Protein AF-A0A7X2P7A5-F1 (afdb_monomer_lite)

Radius of gyration: 11.99 Å; chains: 1; bounding box: 28×26×30 Å

Sequence (75 aa):
MDFDSLIHMFLKHKDGLKWMNFPKIGCGERYFDYYYAERGLYVIRYKITGALYFLEATSPKEAFMKLKKILDDAI

Secondary structure (DSSP, 8-state):
--HHHHHHHHHHHGGG--PEEPPS-STTGGGEEEEEEETTEEEEEETTT--EEEEE-SSHHHHHHHHHHHHHTT-

Structure (mmCIF, N/CA/C/O backbone):
data_AF-A0A7X2P7A5-F1
#
_entry.id   AF-A0A7X2P7A5-F1
#
loop_
_atom_site.group_PDB
_atom_site.id
_atom_site.type_symbol
_atom_site.label_atom_id
_atom_site.label_alt_id
_atom_site.label_comp_id
_atom_site.label_asym_id
_atom_site.label_entity_id
_atom_site.label_seq_id
_atom_site.pdbx_PDB_ins_code
_atom_site.Cartn_x
_atom_site.Cartn_y
_atom_site.Cartn_z
_atom_site.occupancy
_atom_site.B_iso_or_equiv
_atom_site.auth_seq_id
_atom_site.auth_comp_id
_atom_site.auth_asym_id
_atom_site.auth_atom_id
_atom_site.pdbx_PDB_model_num
ATOM 1 N N . MET A 1 1 ? -7.055 -10.834 17.200 1.00 66.25 1 MET A N 1
ATOM 2 C CA . MET A 1 1 ? -7.392 -10.666 15.780 1.00 66.25 1 MET A CA 1
ATOM 3 C C . MET A 1 1 ? -6.110 -10.844 15.000 1.00 66.25 1 MET A C 1
ATOM 5 O O . MET A 1 1 ? -5.188 -10.051 15.173 1.00 66.25 1 MET A O 1
ATOM 9 N N . ASP A 1 2 ? -6.032 -11.965 14.303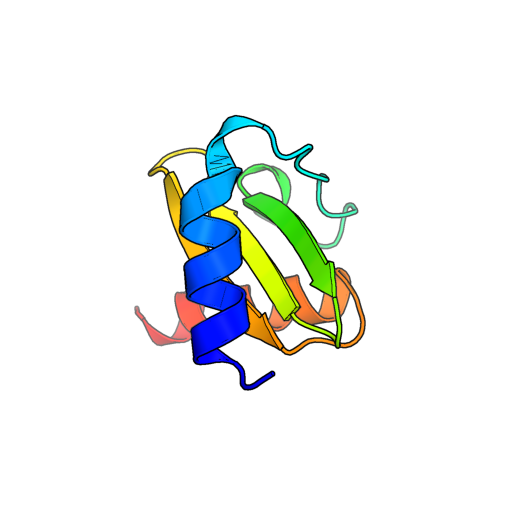 1.00 82.06 2 ASP A N 1
ATOM 10 C CA . ASP A 1 2 ? -4.985 -12.329 13.351 1.00 82.06 2 ASP A CA 1
ATOM 11 C C . ASP A 1 2 ? -5.121 -11.539 12.036 1.00 82.06 2 ASP A C 1
ATOM 13 O O . ASP A 1 2 ? -6.096 -10.812 11.820 1.00 82.06 2 ASP A O 1
ATOM 17 N N . PHE A 1 3 ? -4.099 -11.651 11.190 1.00 75.25 3 PHE A N 1
ATOM 18 C CA . PHE A 1 3 ? -3.984 -10.926 9.928 1.00 75.25 3 PHE A CA 1
ATOM 19 C C . PHE A 1 3 ? -5.095 -11.302 8.934 1.00 75.25 3 PHE A C 1
ATOM 21 O O . PHE A 1 3 ? -5.718 -10.418 8.346 1.00 75.25 3 PHE A O 1
ATOM 28 N N . ASP A 1 4 ? -5.416 -12.591 8.814 1.00 83.12 4 ASP A N 1
ATOM 29 C CA . ASP A 1 4 ? -6.500 -13.085 7.960 1.00 83.12 4 ASP A CA 1
ATOM 30 C C . ASP A 1 4 ? -7.861 -12.511 8.365 1.00 83.12 4 ASP A C 1
ATOM 32 O O . ASP A 1 4 ? -8.633 -12.048 7.521 1.00 83.12 4 ASP A O 1
ATOM 36 N N . SER A 1 5 ? -8.141 -12.445 9.666 1.00 82.81 5 SER A N 1
ATOM 37 C CA . SER A 1 5 ? -9.371 -11.848 10.188 1.00 82.81 5 SER A CA 1
ATOM 38 C C . SER A 1 5 ? -9.522 -10.371 9.802 1.00 82.81 5 SER A C 1
ATOM 40 O O . SER A 1 5 ? -10.628 -9.931 9.475 1.00 82.81 5 SER A O 1
ATOM 4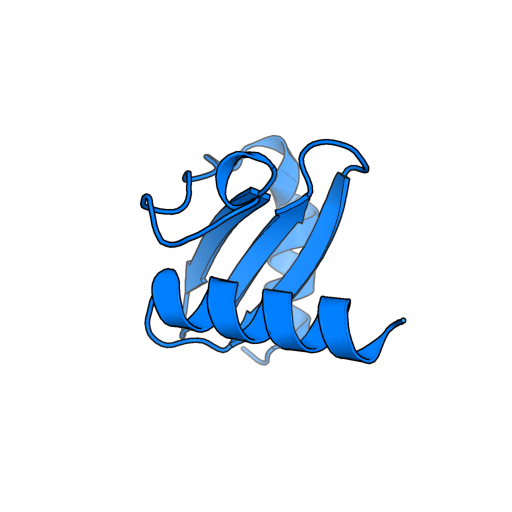2 N N . LEU A 1 6 ? -8.425 -9.604 9.792 1.00 81.19 6 LEU A N 1
ATOM 43 C CA . LEU A 1 6 ? -8.433 -8.203 9.352 1.00 81.19 6 LEU A CA 1
ATOM 44 C C . LEU A 1 6 ? -8.744 -8.084 7.854 1.00 81.19 6 LEU A C 1
ATOM 46 O O . LEU A 1 6 ? -9.533 -7.222 7.459 1.00 81.19 6 LEU A O 1
ATOM 50 N N . ILE A 1 7 ? -8.182 -8.970 7.027 1.00 82.69 7 ILE A N 1
ATOM 51 C CA . ILE A 1 7 ? -8.457 -9.012 5.583 1.00 82.69 7 ILE A CA 1
ATOM 52 C C . ILE A 1 7 ? -9.928 -9.339 5.326 1.00 82.69 7 ILE A C 1
ATOM 54 O O . ILE A 1 7 ? -10.595 -8.639 4.560 1.00 82.69 7 ILE A O 1
ATOM 58 N N . HIS A 1 8 ? -10.461 -10.368 5.985 1.00 83.44 8 HIS A N 1
ATOM 59 C CA . HIS A 1 8 ? -11.862 -10.758 5.837 1.00 83.44 8 HIS A CA 1
ATOM 60 C C . HIS A 1 8 ? -12.821 -9.635 6.247 1.00 83.44 8 HIS A C 1
ATOM 62 O O . HIS A 1 8 ? -13.816 -9.385 5.560 1.00 83.44 8 HIS A O 1
ATOM 68 N N . MET A 1 9 ? -12.505 -8.917 7.328 1.00 81.00 9 MET A N 1
ATOM 69 C CA . MET A 1 9 ? -13.279 -7.756 7.762 1.00 81.00 9 MET A CA 1
ATOM 70 C C . MET A 1 9 ? -13.219 -6.620 6.732 1.00 81.00 9 MET A C 1
ATOM 72 O O . MET A 1 9 ? -14.260 -6.064 6.380 1.00 81.00 9 MET A O 1
ATOM 76 N N . PHE A 1 10 ? -12.033 -6.320 6.192 1.00 84.19 10 PHE A N 1
ATOM 77 C CA . PHE A 1 10 ? -11.878 -5.341 5.116 1.00 84.19 10 PHE A CA 1
ATOM 78 C C . PHE A 1 10 ? -12.739 -5.708 3.898 1.00 84.19 10 PHE A C 1
ATOM 80 O O . PHE A 1 10 ? -13.520 -4.882 3.428 1.00 84.19 10 PHE A O 1
ATOM 87 N N . LEU A 1 11 ? -12.653 -6.950 3.408 1.00 82.19 11 LEU A N 1
ATOM 88 C CA . LEU A 1 11 ? -13.362 -7.385 2.199 1.00 82.19 11 LEU A CA 1
ATOM 89 C C . LEU A 1 11 ? -14.885 -7.264 2.332 1.00 82.19 11 LEU A C 1
ATOM 91 O O . LEU A 1 11 ? -15.558 -6.960 1.349 1.00 82.19 11 LEU A O 1
ATOM 95 N N . LYS A 1 12 ? -15.419 -7.440 3.545 1.00 83.81 12 LYS A N 1
ATOM 96 C CA . LYS A 1 12 ? -16.850 -7.301 3.842 1.00 83.81 12 LYS A CA 1
ATOM 97 C C . LYS A 1 12 ? -17.343 -5.848 3.816 1.00 83.81 12 LYS A C 1
ATOM 99 O O . LYS A 1 12 ? -18.516 -5.615 3.542 1.00 83.81 12 LYS A O 1
ATOM 104 N N . HIS A 1 13 ? -16.470 -4.878 4.095 1.00 80.56 13 HIS A N 1
ATOM 105 C CA . HIS A 1 13 ? -16.827 -3.459 4.240 1.00 80.56 13 HIS A CA 1
ATOM 106 C C . HIS A 1 13 ? -16.188 -2.538 3.186 1.00 80.56 13 HIS A C 1
ATOM 108 O O . HIS A 1 13 ? -16.373 -1.321 3.240 1.00 80.56 13 HIS A O 1
ATOM 114 N N . LYS A 1 14 ? -15.465 -3.103 2.209 1.00 77.06 14 LYS A N 1
ATOM 115 C CA . LYS A 1 14 ? -14.619 -2.369 1.252 1.00 77.06 14 LYS A CA 1
ATOM 116 C C . LYS A 1 14 ? -15.337 -1.277 0.452 1.00 77.06 14 LYS A C 1
ATOM 118 O O . LYS A 1 14 ? -14.710 -0.287 0.081 1.00 77.06 14 LYS A O 1
ATOM 123 N N . ASP A 1 15 ? -16.632 -1.443 0.193 1.00 78.12 15 ASP A N 1
ATOM 124 C CA . ASP A 1 15 ? -17.394 -0.571 -0.708 1.00 78.12 15 ASP A CA 1
ATOM 125 C C . ASP A 1 15 ? -17.747 0.793 -0.082 1.00 78.12 15 ASP A C 1
ATOM 127 O O . ASP A 1 15 ? -18.084 1.729 -0.801 1.00 78.12 15 ASP A O 1
ATOM 131 N N . GLY A 1 16 ? -17.605 0.941 1.241 1.00 77.31 16 GLY A N 1
ATOM 132 C CA . GLY A 1 16 ? -17.820 2.205 1.961 1.00 77.31 16 GLY A CA 1
ATOM 133 C C . GLY A 1 16 ? -16.540 2.902 2.430 1.00 77.31 16 GLY A C 1
ATOM 134 O O . GLY A 1 16 ? -16.616 3.908 3.137 1.00 77.31 16 GLY A O 1
ATOM 135 N N . LEU A 1 17 ? -15.360 2.369 2.100 1.00 82.19 17 LEU A N 1
ATOM 136 C CA . LEU A 1 17 ? -14.106 2.871 2.657 1.00 82.19 17 LEU A CA 1
ATOM 137 C C . LEU A 1 17 ? -13.626 4.133 1.945 1.00 82.19 17 LEU A C 1
ATOM 139 O O . LEU A 1 17 ? -13.616 4.238 0.716 1.00 82.19 17 LEU A O 1
ATOM 143 N N . LYS A 1 18 ? -13.148 5.087 2.746 1.00 85.56 18 LYS A N 1
ATOM 144 C CA . LYS A 1 18 ? -12.488 6.288 2.247 1.00 85.56 18 LYS A CA 1
ATOM 145 C C . LYS A 1 18 ? -11.017 5.986 1.975 1.00 85.56 18 LYS A C 1
ATOM 147 O O . LYS A 1 18 ? -10.210 5.884 2.896 1.00 85.56 18 LYS A O 1
ATOM 152 N N . TRP A 1 19 ? -10.686 5.872 0.697 1.00 91.00 19 TRP A N 1
ATOM 153 C CA . TRP A 1 19 ? -9.321 5.674 0.225 1.00 91.00 19 TRP A CA 1
ATOM 154 C C . TRP A 1 19 ? -8.504 6.964 0.347 1.00 91.00 19 TRP A C 1
ATOM 156 O O . TRP A 1 19 ? -8.978 8.057 0.027 1.00 91.00 19 TRP A O 1
ATOM 166 N N . MET A 1 20 ? -7.268 6.833 0.817 1.00 92.25 20 MET A N 1
ATOM 167 C CA . MET A 1 20 ? -6.293 7.909 0.947 1.00 92.25 20 MET A CA 1
ATOM 168 C C . MET A 1 20 ? -5.284 7.841 -0.196 1.00 92.25 20 MET A C 1
ATOM 170 O O . MET A 1 20 ? -4.820 6.771 -0.577 1.00 92.25 20 MET A O 1
ATOM 174 N N . ASN A 1 21 ? -4.912 8.995 -0.746 1.00 91.12 21 ASN A N 1
ATOM 175 C CA . ASN A 1 21 ? -3.835 9.047 -1.728 1.00 91.12 21 ASN A CA 1
ATOM 176 C C . ASN A 1 21 ? -2.484 8.957 -1.022 1.00 91.12 21 ASN A C 1
ATOM 178 O O . ASN A 1 21 ? -2.293 9.550 0.041 1.00 91.12 21 ASN A O 1
ATOM 182 N N . PHE A 1 22 ? -1.529 8.272 -1.647 1.00 88.88 22 PHE A N 1
ATOM 183 C CA . PHE A 1 22 ? -0.145 8.355 -1.206 1.00 88.88 22 PHE A CA 1
ATOM 184 C C . PHE A 1 22 ? 0.375 9.796 -1.323 1.00 88.88 22 PHE A C 1
ATOM 186 O O . PHE A 1 22 ? 0.008 10.508 -2.265 1.00 88.88 22 PHE A O 1
ATOM 193 N N . PRO A 1 23 ? 1.243 10.243 -0.396 1.00 84.44 23 PRO A N 1
ATOM 194 C CA . PRO A 1 23 ? 1.989 11.473 -0.611 1.00 84.44 23 PRO A CA 1
ATOM 195 C C . PRO A 1 23 ? 2.857 11.347 -1.873 1.00 84.44 23 PRO A C 1
ATOM 197 O O . PRO A 1 23 ? 3.132 10.240 -2.336 1.00 84.44 23 PRO A O 1
ATOM 200 N N . LYS A 1 24 ? 3.309 12.477 -2.431 1.00 82.25 24 LYS A N 1
ATOM 201 C CA . LYS A 1 24 ? 4.233 12.488 -3.578 1.00 82.25 24 LYS A CA 1
ATOM 202 C C . LYS A 1 24 ? 5.579 11.891 -3.163 1.00 82.25 24 LYS A C 1
ATOM 204 O O . LYS A 1 24 ? 6.439 12.599 -2.645 1.00 82.25 24 LYS A O 1
ATOM 209 N N . ILE A 1 25 ? 5.722 10.578 -3.318 1.00 80.56 25 ILE A N 1
ATOM 210 C CA . ILE A 1 25 ? 6.880 9.808 -2.843 1.00 80.56 25 ILE A CA 1
ATOM 211 C C . ILE A 1 25 ? 7.768 9.350 -4.012 1.00 80.56 25 ILE A C 1
ATOM 213 O O . ILE A 1 25 ? 8.959 9.116 -3.815 1.00 80.56 25 ILE A O 1
ATOM 217 N N . GLY A 1 26 ? 7.234 9.230 -5.229 1.00 70.88 26 GLY A N 1
ATOM 218 C CA . GLY A 1 26 ? 7.989 8.744 -6.385 1.00 70.88 26 GLY A CA 1
ATOM 219 C C . GLY A 1 26 ? 7.098 8.447 -7.585 1.00 70.88 26 GLY A C 1
ATOM 220 O O . GLY A 1 26 ? 5.895 8.638 -7.518 1.00 70.88 26 GLY A O 1
ATOM 221 N N . CYS A 1 27 ? 7.678 7.967 -8.685 1.00 74.88 27 CYS A N 1
ATOM 222 C CA . CYS A 1 27 ? 6.929 7.702 -9.914 1.00 74.88 27 CYS A CA 1
ATOM 223 C C . CYS A 1 27 ? 5.869 6.602 -9.720 1.00 74.88 27 CYS A C 1
ATOM 225 O O . CYS A 1 27 ? 6.176 5.524 -9.214 1.00 74.88 27 CYS A O 1
ATOM 227 N N . GLY A 1 28 ? 4.639 6.872 -10.164 1.00 79.44 28 GLY A N 1
ATOM 228 C CA . GLY A 1 28 ? 3.549 5.895 -10.219 1.00 79.44 28 GLY A CA 1
ATOM 229 C C . GLY A 1 28 ? 2.643 5.869 -8.987 1.00 79.44 28 GLY A C 1
ATOM 230 O O . GLY A 1 28 ? 1.609 5.210 -9.022 1.00 79.44 28 GLY A O 1
ATOM 231 N N . GLU A 1 29 ? 2.952 6.639 -7.943 1.00 83.50 29 GLU A N 1
ATOM 232 C CA . GLU A 1 29 ? 2.163 6.731 -6.710 1.00 83.50 29 GLU A CA 1
ATOM 233 C C . GLU A 1 29 ? 0.715 7.167 -6.957 1.00 83.50 29 GLU A C 1
ATOM 235 O O . GLU A 1 29 ? -0.204 6.663 -6.319 1.00 83.50 29 GLU A O 1
ATOM 240 N N . ARG A 1 30 ? 0.487 8.037 -7.949 1.00 88.44 30 ARG A N 1
ATOM 241 C CA . ARG A 1 30 ? -0.856 8.509 -8.333 1.00 88.44 30 ARG A CA 1
ATOM 242 C C . ARG A 1 30 ? -1.821 7.390 -8.737 1.00 88.44 30 ARG A C 1
ATOM 244 O O . ARG A 1 30 ? -3.038 7.561 -8.612 1.00 88.44 30 ARG A O 1
ATOM 251 N N . TYR A 1 31 ? -1.287 6.272 -9.232 1.00 91.38 31 TYR A N 1
ATOM 252 C CA . TYR A 1 31 ? -2.075 5.128 -9.681 1.00 91.38 31 TYR A CA 1
ATOM 253 C C . TYR A 1 31 ? -2.557 4.249 -8.532 1.00 91.38 31 TYR A C 1
ATOM 255 O O . TYR A 1 31 ? -3.426 3.403 -8.737 1.00 91.38 31 TYR A O 1
ATOM 263 N N . PHE A 1 32 ? -2.036 4.475 -7.332 1.00 93.19 32 PHE A N 1
ATOM 264 C CA . PHE A 1 32 ? -2.392 3.726 -6.147 1.00 93.19 32 PHE A CA 1
ATOM 265 C C . PHE A 1 32 ? -3.088 4.638 -5.139 1.00 93.19 32 PHE A C 1
ATOM 267 O O . PHE A 1 32 ? -2.826 5.838 -5.040 1.00 93.19 32 PHE A O 1
ATOM 274 N N . ASP A 1 33 ? -4.014 4.068 -4.391 1.00 94.38 33 ASP A N 1
ATOM 275 C CA . ASP A 1 33 ? -4.499 4.635 -3.141 1.00 94.38 33 ASP A CA 1
ATOM 276 C C . ASP A 1 33 ? -4.461 3.562 -2.060 1.00 94.38 33 ASP A C 1
ATOM 278 O O . ASP A 1 33 ? -4.268 2.382 -2.342 1.00 94.38 33 ASP A O 1
ATOM 282 N N . TYR A 1 34 ? -4.554 3.976 -0.804 1.00 94.38 34 TYR A N 1
ATOM 283 C CA . TYR A 1 34 ? -4.472 3.061 0.316 1.00 94.38 34 TYR A CA 1
ATOM 284 C C . TYR A 1 34 ? -5.562 3.315 1.342 1.00 94.38 34 TYR A C 1
ATOM 286 O O . TYR A 1 34 ? -6.080 4.420 1.493 1.00 94.38 34 TYR A O 1
ATOM 294 N N . TYR A 1 35 ? -5.874 2.271 2.087 1.00 92.00 35 TYR A N 1
ATOM 295 C CA . TYR A 1 35 ? -6.667 2.321 3.294 1.00 92.00 35 TYR A CA 1
ATOM 296 C C . TYR A 1 35 ? -5.822 1.770 4.442 1.00 92.00 35 TYR A C 1
ATOM 298 O O . TYR A 1 35 ? -5.176 0.729 4.307 1.00 92.00 35 TYR A O 1
ATOM 306 N N . TYR A 1 36 ? -5.797 2.493 5.559 1.00 90.12 36 TYR A N 1
ATOM 307 C CA . TYR A 1 36 ? -5.148 2.027 6.777 1.00 90.12 36 TYR A CA 1
ATOM 308 C C . TYR A 1 36 ? -6.199 1.349 7.653 1.00 90.12 36 TYR A C 1
ATOM 310 O O . TYR A 1 36 ? -7.103 2.021 8.147 1.00 90.12 36 TYR A O 1
ATOM 318 N N . ALA A 1 37 ? -6.090 0.028 7.793 1.00 79.62 37 ALA A N 1
ATOM 319 C CA . ALA A 1 37 ? -7.106 -0.796 8.443 1.00 79.62 37 ALA A CA 1
ATOM 320 C C . ALA A 1 37 ? -6.925 -0.943 9.958 1.00 79.62 37 ALA A C 1
ATOM 322 O O . ALA A 1 37 ? -7.903 -1.296 10.597 1.00 79.62 37 ALA A O 1
ATOM 323 N N . GLU A 1 38 ? -5.720 -0.665 10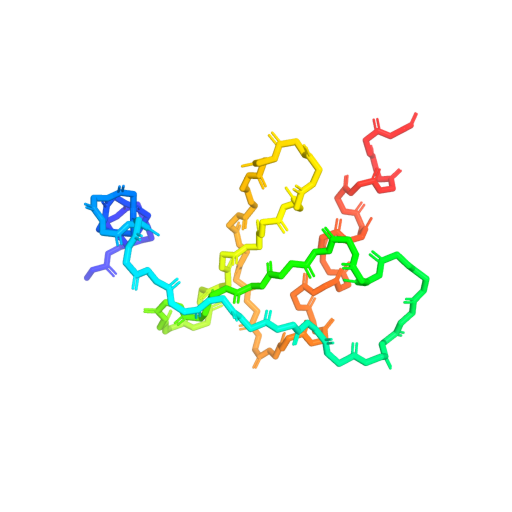.486 1.00 80.00 38 GLU A N 1
ATOM 324 C CA . GLU A 1 38 ? -5.228 -0.772 11.881 1.00 80.00 38 GLU A CA 1
ATOM 325 C C . GLU A 1 38 ? -4.019 -1.720 12.008 1.00 80.00 38 GLU A C 1
ATOM 327 O O . GLU A 1 38 ? -3.732 -2.518 11.120 1.00 80.00 38 GLU A O 1
ATOM 332 N N . ARG A 1 39 ? -3.270 -1.604 13.118 1.00 83.94 39 ARG A N 1
ATOM 333 C CA . ARG A 1 39 ? -2.101 -2.449 13.459 1.00 83.94 39 ARG A CA 1
ATOM 334 C C . ARG A 1 39 ? -1.008 -2.513 12.383 1.00 83.94 39 ARG A C 1
ATOM 336 O O . ARG A 1 39 ? -0.351 -3.533 12.230 1.00 83.94 39 ARG A O 1
ATOM 343 N N . GLY A 1 40 ? -0.796 -1.427 11.643 1.00 86.19 40 GLY A N 1
ATOM 344 C CA . GLY A 1 40 ? 0.206 -1.413 10.575 1.00 86.19 40 GLY A CA 1
ATOM 345 C C . GLY A 1 40 ? -0.244 -2.087 9.276 1.00 86.19 40 GLY A C 1
ATOM 346 O O . GLY A 1 40 ? 0.555 -2.157 8.349 1.00 86.19 40 GLY A O 1
ATOM 347 N N . LEU A 1 41 ? -1.498 -2.543 9.155 1.00 89.94 41 LEU A N 1
ATOM 348 C CA . LEU A 1 41 ? -2.020 -3.077 7.898 1.00 89.94 41 LEU A CA 1
ATOM 349 C C . LEU A 1 41 ? -2.410 -1.942 6.944 1.00 89.94 41 LEU A C 1
ATOM 351 O O . LEU A 1 41 ? -3.336 -1.163 7.197 1.00 89.94 41 LEU A O 1
ATOM 355 N N . TYR A 1 42 ? -1.720 -1.903 5.810 1.00 93.62 42 TYR A N 1
ATOM 356 C CA . TYR A 1 42 ? -2.040 -1.073 4.661 1.00 93.62 42 TYR A CA 1
ATOM 357 C C . TYR A 1 42 ? -2.661 -1.940 3.576 1.00 93.62 42 TYR A C 1
ATOM 359 O O . TYR A 1 42 ? -2.042 -2.880 3.076 1.00 93.62 42 TYR A O 1
ATOM 367 N N . VAL A 1 43 ? -3.881 -1.588 3.184 1.00 93.56 43 VAL A N 1
ATOM 368 C CA . VAL A 1 43 ? -4.517 -2.138 1.992 1.00 93.56 43 VAL A CA 1
ATOM 369 C C . VAL A 1 43 ? -4.292 -1.154 0.866 1.00 93.56 43 VAL A C 1
ATOM 371 O O . VAL A 1 43 ? -4.793 -0.036 0.918 1.00 93.56 43 VAL A O 1
ATOM 374 N N . ILE A 1 44 ? -3.517 -1.543 -0.135 1.00 94.00 44 ILE A N 1
ATOM 375 C CA . ILE A 1 44 ? -3.199 -0.708 -1.286 1.00 94.00 44 ILE A CA 1
ATOM 376 C C . ILE A 1 44 ? -4.010 -1.189 -2.472 1.00 94.00 44 ILE A C 1
ATOM 378 O O . ILE A 1 44 ? -3.992 -2.370 -2.803 1.00 94.00 44 ILE A O 1
ATOM 382 N N . ARG A 1 45 ? -4.698 -0.270 -3.136 1.00 94.19 45 ARG A N 1
ATOM 383 C CA . ARG A 1 45 ? -5.468 -0.553 -4.334 1.00 94.19 45 ARG A CA 1
ATOM 384 C C . ARG A 1 45 ? -4.803 0.078 -5.540 1.00 94.19 45 ARG A C 1
ATOM 386 O O . ARG A 1 45 ? -4.469 1.262 -5.548 1.00 94.19 45 ARG A O 1
ATOM 393 N N . TYR A 1 46 ? -4.669 -0.714 -6.593 1.00 93.12 46 TYR A N 1
ATOM 394 C CA . TYR A 1 46 ? -4.339 -0.209 -7.912 1.00 93.12 46 TYR A CA 1
ATOM 395 C C . TYR A 1 46 ? -5.615 0.314 -8.574 1.00 93.12 46 TYR A C 1
ATOM 397 O O . TYR A 1 46 ? -6.523 -0.452 -8.890 1.00 93.12 46 TYR A O 1
ATOM 405 N N . LYS A 1 47 ? -5.696 1.629 -8.795 1.00 90.69 47 LYS A N 1
ATOM 406 C CA . LYS A 1 47 ? -6.906 2.298 -9.303 1.00 90.69 47 LYS A CA 1
ATOM 407 C C . LYS A 1 47 ? -7.335 1.821 -10.693 1.00 90.69 47 LYS A C 1
ATOM 409 O O . LYS A 1 47 ? -8.504 1.954 -11.028 1.00 90.69 47 LYS A O 1
ATOM 414 N N . ILE A 1 48 ? -6.403 1.299 -11.496 1.00 89.62 48 ILE A N 1
ATOM 415 C CA . ILE A 1 48 ? -6.668 0.893 -12.884 1.00 89.62 48 ILE A CA 1
ATOM 416 C C . ILE A 1 48 ? -7.283 -0.508 -12.944 1.00 89.62 48 ILE A C 1
ATOM 418 O O . ILE A 1 48 ? -8.293 -0.698 -13.611 1.00 89.62 48 ILE A O 1
ATOM 422 N N . THR A 1 49 ? -6.693 -1.486 -12.253 1.00 90.69 49 THR A N 1
ATOM 423 C CA . THR A 1 49 ? -7.151 -2.888 -12.315 1.00 90.69 49 THR A CA 1
ATOM 424 C C . THR A 1 49 ? -8.068 -3.277 -11.160 1.00 90.69 49 THR A C 1
ATOM 426 O O . THR A 1 49 ? -8.676 -4.342 -11.195 1.00 90.69 49 THR A O 1
ATOM 429 N N . GLY A 1 50 ? -8.142 -2.457 -10.110 1.00 88.50 50 GLY A N 1
ATOM 430 C CA . GLY A 1 50 ? -8.816 -2.805 -8.861 1.00 88.50 50 GLY A CA 1
ATOM 431 C C . GLY A 1 50 ? -8.056 -3.828 -8.011 1.00 88.50 50 GLY A C 1
ATOM 432 O O . GLY A 1 50 ? -8.584 -4.253 -6.986 1.00 88.50 50 GLY A O 1
ATOM 433 N N . ALA A 1 51 ? -6.834 -4.215 -8.403 1.00 90.62 51 ALA A N 1
ATOM 434 C CA . ALA A 1 51 ? -6.014 -5.149 -7.638 1.00 90.62 51 ALA A CA 1
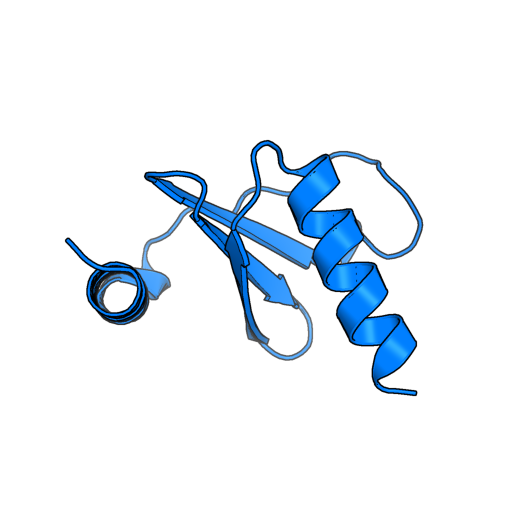ATOM 435 C C . ALA A 1 51 ? -5.720 -4.604 -6.235 1.00 90.62 51 ALA A C 1
ATOM 437 O O . ALA A 1 51 ? -5.455 -3.410 -6.067 1.00 90.62 51 ALA A O 1
ATOM 438 N N . LEU A 1 52 ? -5.760 -5.493 -5.244 1.00 92.06 52 LEU A N 1
ATOM 439 C CA . LEU A 1 52 ? -5.531 -5.179 -3.839 1.00 92.06 52 LEU A CA 1
ATOM 440 C C . LEU A 1 52 ? -4.255 -5.857 -3.348 1.00 92.06 52 LEU A C 1
ATOM 442 O O . LEU A 1 52 ? -4.048 -7.045 -3.581 1.00 92.06 52 LEU A O 1
ATOM 446 N N . TYR A 1 53 ? -3.442 -5.101 -2.624 1.00 92.25 53 TYR A N 1
ATOM 447 C CA . TYR A 1 53 ? -2.208 -5.555 -2.002 1.00 92.25 53 TYR A CA 1
ATOM 448 C C . TYR A 1 53 ? -2.298 -5.292 -0.505 1.00 92.25 53 TYR A C 1
ATOM 450 O O . TYR A 1 53 ? -2.588 -4.174 -0.081 1.00 92.25 53 TYR A O 1
ATOM 458 N N . PHE A 1 54 ? -2.048 -6.320 0.295 1.00 92.31 54 PHE A N 1
ATOM 459 C CA . PHE A 1 54 ? -2.121 -6.255 1.749 1.00 92.31 54 PHE A CA 1
ATOM 460 C C . PHE A 1 54 ? -0.699 -6.287 2.289 1.00 92.31 54 PHE A C 1
ATOM 462 O O . PHE A 1 54 ? 0.005 -7.275 2.098 1.00 92.31 54 PHE A O 1
ATOM 469 N N . LEU A 1 55 ? -0.259 -5.193 2.906 1.00 92.19 55 LEU A N 1
ATOM 470 C CA . LEU A 1 55 ? 1.117 -5.040 3.367 1.00 92.19 55 LEU A CA 1
ATOM 471 C C . LEU A 1 55 ? 1.147 -4.533 4.801 1.00 92.19 55 LEU A C 1
ATOM 473 O O . LEU A 1 55 ? 0.457 -3.575 5.146 1.00 92.19 55 LEU A O 1
ATOM 477 N N . GLU A 1 56 ? 2.011 -5.126 5.618 1.00 92.81 56 GLU A N 1
ATOM 478 C CA . GLU A 1 56 ? 2.375 -4.549 6.908 1.00 92.81 56 GLU A CA 1
ATOM 479 C C . GLU A 1 56 ? 3.421 -3.452 6.707 1.00 92.81 56 GLU A C 1
ATOM 481 O O . GLU A 1 56 ? 4.454 -3.660 6.062 1.00 92.81 56 GLU A O 1
ATOM 486 N N . ALA A 1 57 ? 3.169 -2.269 7.256 1.00 93.12 57 ALA A N 1
ATOM 487 C CA . ALA A 1 57 ? 4.080 -1.136 7.224 1.00 93.12 57 ALA A CA 1
ATOM 488 C C . ALA A 1 57 ? 3.817 -0.181 8.394 1.00 93.12 57 ALA A C 1
ATOM 490 O O . ALA A 1 57 ? 2.724 -0.118 8.950 1.00 93.12 57 ALA A O 1
ATOM 491 N N . THR A 1 58 ? 4.820 0.616 8.745 1.00 92.06 58 THR A N 1
ATOM 492 C CA . THR A 1 58 ? 4.710 1.643 9.793 1.00 92.06 58 THR A CA 1
ATOM 493 C C . THR A 1 58 ? 4.281 3.001 9.239 1.00 92.06 58 THR A C 1
ATOM 495 O O . THR A 1 58 ? 3.818 3.862 9.984 1.00 92.06 58 THR A O 1
ATOM 498 N N . SER A 1 59 ? 4.393 3.209 7.923 1.00 92.69 59 SER A N 1
ATOM 499 C CA . SER A 1 59 ? 4.044 4.469 7.263 1.00 92.69 59 SER A CA 1
ATOM 500 C C . SER A 1 59 ? 3.567 4.261 5.819 1.00 92.69 59 SER A C 1
ATOM 502 O O . SER A 1 59 ? 3.953 3.272 5.188 1.00 92.69 59 SER A O 1
ATOM 504 N N . PRO A 1 60 ? 2.818 5.219 5.229 1.00 91.69 60 PRO A N 1
ATOM 505 C CA . PRO A 1 60 ? 2.419 5.143 3.822 1.00 91.69 60 PRO A CA 1
ATOM 506 C C . PRO A 1 60 ? 3.626 5.069 2.877 1.00 91.69 60 PRO A C 1
ATOM 508 O O . PRO A 1 60 ? 3.604 4.360 1.876 1.00 91.69 60 PRO A O 1
ATOM 511 N N . LYS A 1 61 ? 4.718 5.769 3.209 1.00 91.81 61 LYS A N 1
ATOM 512 C CA . LYS A 1 61 ? 5.961 5.720 2.430 1.00 91.81 61 LYS A CA 1
ATOM 513 C C . LYS A 1 61 ? 6.561 4.316 2.420 1.00 91.81 61 LYS A C 1
ATOM 515 O O . LYS A 1 61 ? 6.944 3.835 1.359 1.00 91.81 61 LYS A O 1
ATOM 520 N N . GLU A 1 62 ? 6.635 3.664 3.577 1.00 93.12 62 GLU A N 1
ATOM 5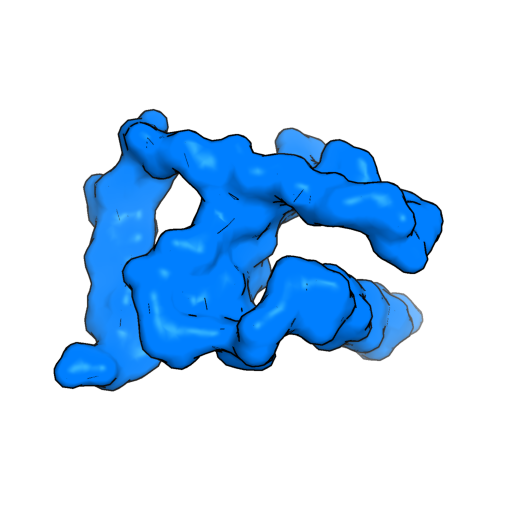21 C CA . GLU A 1 62 ? 7.143 2.295 3.672 1.00 93.12 62 GLU A CA 1
ATOM 522 C C . GLU A 1 62 ? 6.238 1.308 2.922 1.00 93.12 62 GLU A C 1
ATOM 524 O O . GLU A 1 62 ? 6.743 0.486 2.161 1.00 93.12 62 GLU A O 1
ATOM 529 N N . ALA A 1 63 ? 4.914 1.436 3.065 1.00 93.75 63 ALA A N 1
ATOM 530 C CA . ALA A 1 63 ? 3.946 0.597 2.360 1.00 93.75 63 ALA A CA 1
ATOM 531 C C . ALA A 1 63 ? 4.124 0.688 0.835 1.00 93.75 63 ALA A C 1
ATOM 533 O O . ALA A 1 63 ? 4.188 -0.332 0.149 1.00 93.75 63 ALA A O 1
ATOM 534 N N . PHE A 1 64 ? 4.281 1.907 0.309 1.00 92.44 64 PHE A N 1
ATOM 535 C CA . PHE A 1 64 ? 4.505 2.130 -1.118 1.00 92.44 64 PHE A CA 1
ATOM 536 C C . PHE A 1 64 ? 5.847 1.566 -1.604 1.00 92.44 64 PHE A C 1
ATOM 538 O O . PHE A 1 64 ? 5.912 0.960 -2.669 1.00 92.44 64 PHE A O 1
ATOM 545 N N . MET A 1 65 ? 6.919 1.719 -0.821 1.00 91.69 65 MET A N 1
ATOM 546 C CA . MET A 1 65 ? 8.229 1.155 -1.170 1.00 91.69 65 MET A CA 1
ATOM 547 C C . MET A 1 65 ? 8.208 -0.378 -1.187 1.00 91.69 65 MET A C 1
ATOM 549 O O . MET A 1 65 ? 8.783 -0.982 -2.092 1.00 91.69 65 MET A O 1
ATOM 553 N N . LYS A 1 66 ? 7.514 -1.012 -0.231 1.00 93.62 66 LYS A N 1
ATOM 554 C CA . LYS A 1 66 ? 7.307 -2.469 -0.218 1.00 93.62 66 LYS A CA 1
ATOM 555 C C . LYS A 1 66 ? 6.522 -2.931 -1.442 1.00 93.62 66 LYS A C 1
ATOM 557 O O . LYS A 1 66 ? 6.945 -3.879 -2.095 1.00 93.62 66 LYS A O 1
ATOM 562 N N . LEU A 1 67 ? 5.437 -2.233 -1.787 1.00 92.88 67 LEU A N 1
ATOM 563 C CA . LEU A 1 67 ? 4.674 -2.517 -3.003 1.00 92.88 67 LEU A CA 1
ATOM 564 C C . LEU A 1 67 ? 5.555 -2.422 -4.247 1.00 92.88 67 LEU A C 1
ATOM 566 O O . LEU A 1 67 ? 5.548 -3.332 -5.066 1.00 92.88 67 LEU A O 1
ATOM 570 N N . LYS A 1 68 ? 6.328 -1.341 -4.378 1.00 90.69 68 LYS A N 1
ATOM 571 C CA . LYS A 1 68 ? 7.209 -1.150 -5.528 1.00 90.69 68 LYS A CA 1
ATOM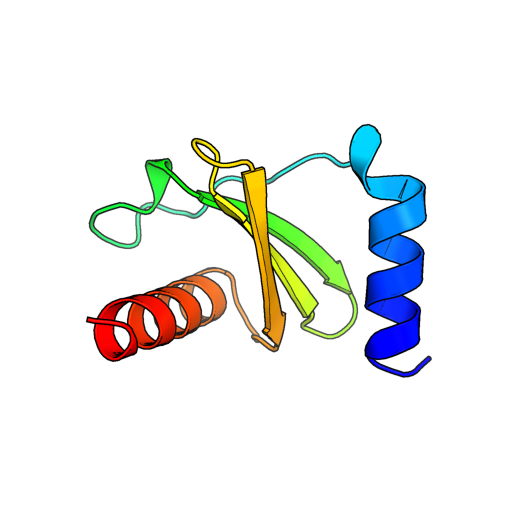 572 C C . LYS A 1 68 ? 8.200 -2.303 -5.668 1.00 90.69 68 LYS A C 1
ATOM 574 O O . LYS A 1 68 ? 8.329 -2.837 -6.756 1.00 90.69 68 LYS A O 1
ATOM 579 N N . LYS A 1 69 ? 8.822 -2.732 -4.566 1.00 91.50 69 LYS A N 1
ATOM 580 C CA . LYS A 1 69 ? 9.722 -3.889 -4.577 1.00 91.50 69 LYS A CA 1
ATOM 581 C C . LYS A 1 69 ? 9.025 -5.161 -5.078 1.00 91.50 69 LYS A C 1
ATOM 583 O O . LYS A 1 69 ? 9.584 -5.859 -5.906 1.00 91.50 69 LYS A O 1
ATOM 588 N N . ILE A 1 70 ? 7.799 -5.428 -4.624 1.00 90.31 70 ILE A N 1
ATOM 589 C CA . ILE A 1 70 ? 7.011 -6.589 -5.078 1.00 90.31 70 ILE A CA 1
ATOM 590 C C . ILE A 1 70 ? 6.717 -6.518 -6.581 1.00 90.31 70 ILE A C 1
ATOM 592 O O . ILE A 1 70 ? 6.755 -7.538 -7.258 1.00 90.31 70 ILE A O 1
ATOM 596 N N . LEU A 1 71 ? 6.395 -5.329 -7.096 1.00 88.19 71 LEU A N 1
ATOM 597 C CA . LEU A 1 71 ? 6.112 -5.131 -8.518 1.00 88.19 71 LEU A CA 1
ATOM 598 C C . LEU A 1 71 ? 7.376 -5.233 -9.378 1.00 88.19 71 LEU A C 1
ATOM 600 O O . LEU A 1 71 ? 7.310 -5.797 -10.464 1.00 88.19 71 LEU A O 1
ATOM 604 N N . ASP A 1 72 ? 8.499 -4.705 -8.890 1.00 87.62 72 ASP A N 1
ATOM 605 C CA . ASP A 1 72 ? 9.793 -4.768 -9.570 1.00 87.62 72 ASP A CA 1
ATOM 606 C C . ASP A 1 72 ? 10.321 -6.220 -9.613 1.00 87.62 72 ASP A C 1
ATOM 608 O O . ASP A 1 72 ? 10.851 -6.632 -10.637 1.00 87.62 72 ASP A O 1
ATOM 612 N N . ASP A 1 73 ? 10.119 -7.012 -8.549 1.00 86.19 73 ASP A N 1
ATOM 613 C CA . ASP A 1 73 ? 10.521 -8.431 -8.474 1.00 86.19 73 ASP A CA 1
ATOM 614 C C . ASP A 1 73 ? 9.625 -9.370 -9.321 1.00 86.19 73 ASP A C 1
ATOM 616 O O . ASP A 1 73 ? 9.958 -10.539 -9.516 1.00 86.19 73 ASP A O 1
ATOM 620 N N . ALA A 1 74 ? 8.467 -8.896 -9.796 1.00 75.12 74 ALA A N 1
ATOM 621 C CA . ALA A 1 74 ? 7.520 -9.683 -10.595 1.00 75.12 74 ALA A CA 1
ATOM 622 C C . ALA A 1 74 ? 7.785 -9.629 -12.116 1.00 75.12 74 ALA A C 1
ATOM 624 O O . ALA A 1 74 ? 7.036 -10.247 -12.879 1.00 75.12 74 ALA A O 1
ATOM 625 N N . ILE A 1 75 ? 8.805 -8.877 -12.545 1.00 58.59 75 ILE A N 1
ATOM 626 C CA . ILE A 1 75 ? 9.229 -8.668 -13.942 1.00 58.59 75 ILE A CA 1
ATOM 627 C C . ILE A 1 75 ? 10.530 -9.430 -14.192 1.00 58.59 75 ILE A C 1
ATOM 629 O O . ILE A 1 75 ? 10.618 -10.078 -15.260 1.00 58.59 75 ILE A O 1
#

pLDDT: mean 86.65, std 7.12, range [58.59, 94.38]

Organism: NCBI:txid2606636

Foldseek 3Di:
DDPVVLVVVCVVCVVPDDWAQQDCQDPPSRQKTWDDSDPQWIWIARNPPRDTDTDRDPDSNRVVVVVVVVVVVVD